Protein AF-A0A918G1U8-F1 (afdb_monomer_lite)

Foldseek 3Di:
DEDEADPDWAKFFDVPFDQKYFAQYQFKKKFALDQHPAQDPDPPVDPDDSHHHIDIGGHRDMDGDDVVDRGGTIMGTPGDDD

Radius of gyration: 12.42 Å; chains: 1; bounding box: 30×28×32 Å

Structure (mmCIF, N/CA/C/O backbone):
data_AF-A0A918G1U8-F1
#
_entry.id   AF-A0A918G1U8-F1
#
loop_
_atom_site.group_PDB
_atom_site.id
_atom_site.type_symbol
_atom_site.label_atom_id
_atom_site.label_alt_id
_atom_site.label_comp_id
_atom_site.label_asym_id
_atom_site.label_entity_id
_atom_site.label_seq_id
_atom_site.pdbx_PDB_ins_code
_atom_site.Cartn_x
_atom_site.Cartn_y
_atom_site.Cartn_z
_atom_site.occupancy
_atom_site.B_iso_or_equiv
_atom_site.auth_seq_id
_atom_site.auth_comp_id
_atom_site.auth_asym_id
_atom_site.auth_atom_id
_atom_s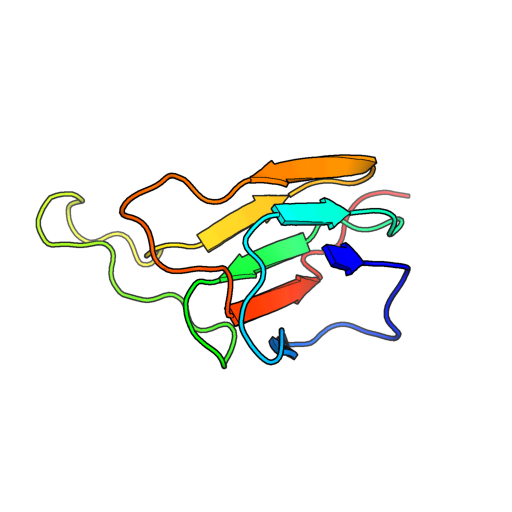ite.pdbx_PDB_model_num
ATOM 1 N N . MET A 1 1 ? 7.209 -3.631 7.580 1.00 81.25 1 MET A N 1
ATOM 2 C CA . MET A 1 1 ? 7.075 -4.579 6.456 1.00 81.25 1 MET A CA 1
ATOM 3 C C . MET A 1 1 ? 7.944 -4.121 5.294 1.00 81.25 1 MET A C 1
ATOM 5 O O . MET A 1 1 ? 8.050 -2.922 5.055 1.00 81.25 1 MET A O 1
ATOM 9 N N . LYS A 1 2 ? 8.589 -5.066 4.604 1.00 83.12 2 LYS A N 1
ATOM 10 C CA . LYS A 1 2 ? 9.418 -4.821 3.418 1.00 83.12 2 LYS A CA 1
ATOM 11 C C . LYS A 1 2 ? 8.693 -5.387 2.197 1.00 83.12 2 LYS A C 1
ATOM 13 O O . LYS A 1 2 ? 8.378 -6.571 2.218 1.00 83.12 2 LYS A O 1
ATOM 18 N N . ILE A 1 3 ? 8.451 -4.573 1.171 1.00 77.44 3 ILE A N 1
ATOM 19 C CA . ILE A 1 3 ? 7.925 -5.041 -0.120 1.00 77.44 3 ILE A CA 1
ATOM 20 C C . ILE A 1 3 ? 9.107 -5.148 -1.081 1.00 77.44 3 ILE A C 1
ATOM 22 O O . ILE A 1 3 ? 9.911 -4.221 -1.173 1.00 77.44 3 ILE A O 1
ATOM 26 N N . GLN A 1 4 ? 9.252 -6.301 -1.724 1.00 78.88 4 GLN A N 1
ATOM 27 C CA . GLN A 1 4 ? 10.305 -6.610 -2.693 1.00 78.88 4 GLN A CA 1
ATOM 28 C C . GLN A 1 4 ? 9.620 -7.094 -3.963 1.00 78.88 4 GLN A C 1
ATOM 30 O O . GLN A 1 4 ? 8.627 -7.801 -3.830 1.00 78.88 4 GLN A O 1
ATOM 35 N N . SER A 1 5 ? 10.132 -6.664 -5.120 1.00 65.19 5 SER A N 1
ATOM 36 C CA . SER A 1 5 ? 9.552 -6.778 -6.467 1.00 65.19 5 SER A CA 1
ATOM 37 C C . SER A 1 5 ? 8.495 -7.884 -6.607 1.00 65.19 5 SER A C 1
ATOM 39 O O . SER A 1 5 ? 8.873 -9.033 -6.833 1.00 65.19 5 SER A O 1
ATOM 41 N N . PRO A 1 6 ? 7.202 -7.572 -6.391 1.00 63.44 6 PRO A N 1
ATOM 42 C CA . PRO A 1 6 ? 6.138 -8.546 -6.574 1.00 63.44 6 PRO A CA 1
ATOM 43 C C . PRO A 1 6 ? 5.982 -8.860 -8.064 1.00 63.44 6 PRO A C 1
ATOM 45 O O . PRO A 1 6 ? 6.148 -7.973 -8.901 1.00 63.44 6 PRO A O 1
ATOM 48 N N . ASP A 1 7 ? 5.663 -10.114 -8.377 1.00 56.31 7 ASP A N 1
ATOM 49 C CA . ASP A 1 7 ? 5.210 -10.499 -9.710 1.00 56.31 7 ASP A CA 1
ATOM 50 C C . ASP A 1 7 ? 3.853 -9.809 -9.971 1.00 56.31 7 ASP A C 1
ATOM 52 O O . ASP A 1 7 ? 2.863 -10.081 -9.290 1.00 56.31 7 ASP A O 1
ATOM 56 N N . ASP A 1 8 ? 3.845 -8.894 -10.939 1.00 59.75 8 ASP A N 1
ATOM 57 C CA . ASP A 1 8 ? 2.683 -8.324 -11.631 1.00 59.75 8 ASP A CA 1
ATOM 58 C C . ASP A 1 8 ? 1.777 -7.269 -10.945 1.00 59.75 8 ASP A C 1
ATOM 60 O O . ASP A 1 8 ? 1.595 -7.168 -9.721 1.00 59.75 8 ASP A O 1
ATOM 64 N N . ASP A 1 9 ? 1.172 -6.472 -11.840 1.00 65.69 9 ASP A N 1
ATOM 65 C CA . ASP A 1 9 ? 0.073 -5.531 -11.618 1.00 65.69 9 ASP A CA 1
ATOM 66 C C . ASP A 1 9 ? -1.090 -6.206 -10.877 1.00 65.69 9 ASP A C 1
ATOM 68 O O . ASP A 1 9 ? -1.669 -7.194 -11.332 1.00 65.69 9 ASP A O 1
ATOM 72 N N . GLY A 1 10 ? -1.490 -5.650 -9.736 1.00 77.31 10 GLY A N 1
ATOM 73 C CA . GLY A 1 10 ? -2.598 -6.204 -8.968 1.00 77.31 10 GLY A CA 1
ATOM 74 C C . GLY A 1 10 ? -2.729 -5.627 -7.570 1.00 77.31 10 GLY A C 1
ATOM 75 O O . GLY A 1 10 ? -1.925 -4.801 -7.134 1.00 77.31 10 GLY A O 1
ATOM 76 N N . CYS A 1 11 ? -3.778 -6.062 -6.871 1.00 87.56 11 CYS A N 1
ATOM 77 C CA . CYS A 1 11 ? -3.966 -5.756 -5.462 1.00 87.56 11 CYS A CA 1
ATOM 78 C C . CYS A 1 11 ? -3.318 -6.820 -4.581 1.00 87.56 11 CYS A C 1
ATOM 80 O O . CYS A 1 11 ? -3.657 -8.000 -4.659 1.00 87.56 11 CYS A O 1
ATOM 82 N N . HIS A 1 12 ? -2.444 -6.381 -3.688 1.00 88.94 12 HIS A N 1
ATOM 83 C CA . HIS A 1 12 ? -1.676 -7.228 -2.795 1.00 88.94 12 HIS A CA 1
ATOM 84 C C . HIS A 1 12 ? -2.061 -6.941 -1.346 1.00 88.94 12 HIS A C 1
ATOM 86 O O . HIS A 1 12 ? -1.888 -5.830 -0.842 1.00 88.94 12 HIS A O 1
ATOM 92 N N . ARG A 1 13 ? -2.580 -7.953 -0.649 1.00 90.50 13 ARG A N 1
ATOM 93 C CA . ARG A 1 13 ? -2.967 -7.831 0.763 1.00 90.50 13 ARG A CA 1
ATOM 94 C C . ARG A 1 13 ? -1.747 -7.770 1.678 1.00 90.50 13 ARG A C 1
ATOM 96 O O . ARG A 1 13 ? -0.713 -8.378 1.408 1.00 90.50 13 ARG A O 1
ATOM 103 N N . LEU A 1 14 ? -1.906 -7.081 2.803 1.00 88.38 14 LEU A N 1
ATOM 104 C CA . LEU A 1 14 ? -0.945 -6.996 3.900 1.00 88.38 14 LEU A CA 1
ATOM 105 C C . LEU A 1 14 ? -1.572 -7.663 5.136 1.00 88.38 14 LEU A C 1
ATOM 107 O O . LEU A 1 14 ? -2.193 -6.977 5.950 1.00 88.38 14 LEU A O 1
ATOM 111 N N . PRO A 1 15 ? -1.468 -9.001 5.284 1.00 83.06 15 PRO A N 1
ATOM 112 C CA . PRO A 1 15 ? -2.106 -9.720 6.383 1.00 83.06 15 PRO A CA 1
ATOM 113 C C . PRO A 1 15 ? -1.665 -9.172 7.743 1.00 83.06 15 PRO A C 1
ATOM 115 O O . PRO A 1 15 ? -0.470 -9.071 8.020 1.00 83.06 15 PRO A O 1
ATOM 118 N N . GLY A 1 16 ? -2.633 -8.817 8.590 1.00 84.31 16 GLY A N 1
ATOM 119 C CA . GLY A 1 16 ? -2.377 -8.220 9.906 1.00 84.31 16 GLY A CA 1
ATOM 120 C C . GLY A 1 16 ? -2.045 -6.724 9.887 1.00 84.31 16 GLY A C 1
ATOM 121 O O . GLY A 1 16 ? -1.843 -6.144 10.951 1.00 84.31 16 GLY A O 1
ATOM 122 N N . GLY A 1 17 ? -2.026 -6.098 8.708 1.00 87.50 17 GLY A N 1
ATOM 123 C CA . GLY A 1 17 ? -1.761 -4.678 8.528 1.00 87.50 17 GLY A CA 1
ATOM 124 C C . GLY A 1 17 ? -0.287 -4.297 8.685 1.00 87.50 17 GLY A C 1
ATOM 125 O O . GLY A 1 17 ? 0.459 -4.828 9.510 1.00 87.50 17 GLY A O 1
ATOM 126 N N . ALA A 1 18 ? 0.160 -3.330 7.888 1.00 88.88 18 ALA A N 1
ATOM 127 C CA . ALA A 1 18 ? 1.501 -2.779 7.977 1.00 88.88 18 ALA A CA 1
ATOM 128 C C . ALA A 1 18 ? 1.485 -1.402 8.650 1.00 88.88 18 ALA A C 1
ATOM 130 O O . ALA A 1 18 ? 0.968 -0.427 8.117 1.00 88.88 18 ALA A O 1
ATOM 131 N N . HIS A 1 19 ? 2.151 -1.307 9.798 1.00 88.00 19 HIS A N 1
ATOM 132 C CA . HIS A 1 19 ? 2.430 -0.036 10.477 1.00 88.00 19 HIS A CA 1
ATOM 133 C C . HIS A 1 19 ? 3.614 0.723 9.859 1.00 88.00 19 HIS A C 1
ATOM 135 O O . HIS A 1 19 ? 3.828 1.904 10.094 1.00 88.00 19 HIS A O 1
ATOM 141 N N . SER A 1 20 ? 4.434 0.054 9.061 1.00 87.81 20 SER A N 1
ATOM 142 C CA . SER A 1 20 ? 5.491 0.708 8.301 1.00 87.81 20 SER A CA 1
ATOM 143 C C . SER A 1 20 ? 5.726 -0.090 7.042 1.00 87.81 20 SER A C 1
ATOM 145 O O . SER A 1 20 ? 5.871 -1.317 7.104 1.00 87.81 20 SER A O 1
ATOM 147 N N . VAL A 1 21 ? 5.757 0.601 5.912 1.00 88.00 21 VAL A N 1
ATOM 148 C CA . VAL A 1 21 ? 6.034 -0.001 4.617 1.00 88.00 21 VAL A CA 1
ATOM 149 C C . VAL A 1 21 ? 7.280 0.640 4.041 1.00 88.00 21 VAL A C 1
ATOM 151 O O . VAL A 1 21 ? 7.425 1.861 4.044 1.00 88.00 21 VAL A O 1
ATOM 154 N N . ARG A 1 22 ? 8.187 -0.203 3.552 1.00 90.88 22 ARG A N 1
ATOM 155 C CA . ARG A 1 22 ? 9.354 0.212 2.781 1.00 90.88 22 ARG A CA 1
ATOM 156 C C . ARG A 1 22 ? 9.299 -0.442 1.411 1.00 90.88 22 ARG A C 1
ATOM 158 O O . ARG A 1 22 ? 9.240 -1.673 1.332 1.00 90.88 22 ARG A O 1
ATOM 165 N N . ASN A 1 23 ? 9.302 0.385 0.372 1.00 88.62 23 ASN A N 1
ATOM 166 C CA . ASN A 1 23 ? 9.248 -0.047 -1.014 1.00 88.62 23 ASN A CA 1
ATOM 167 C C . ASN A 1 23 ? 10.675 -0.327 -1.507 1.00 88.62 23 ASN A C 1
ATOM 169 O O . ASN A 1 23 ? 11.452 0.598 -1.707 1.00 88.62 23 ASN A O 1
ATOM 173 N N . TYR A 1 24 ? 11.036 -1.600 -1.665 1.00 86.44 24 TYR A N 1
ATOM 174 C CA . TYR A 1 24 ? 12.290 -2.022 -2.306 1.00 86.44 24 TYR A CA 1
ATOM 175 C C . TYR A 1 24 ? 12.050 -2.628 -3.689 1.00 86.44 24 TYR A C 1
ATOM 177 O O . TYR A 1 24 ? 12.876 -3.395 -4.180 1.00 86.44 24 TYR A O 1
ATOM 185 N N . THR A 1 25 ? 10.900 -2.343 -4.283 1.00 82.69 25 THR A N 1
ATOM 186 C CA . THR A 1 25 ? 10.631 -2.694 -5.671 1.00 82.69 25 THR A CA 1
ATOM 187 C C . THR A 1 25 ? 11.272 -1.649 -6.589 1.00 82.69 25 THR A C 1
ATOM 189 O O . THR A 1 25 ? 11.727 -0.595 -6.126 1.00 82.69 25 THR A O 1
ATOM 192 N N . VAL A 1 26 ? 11.340 -1.967 -7.880 1.00 85.75 26 VAL A N 1
ATOM 193 C CA . VAL A 1 26 ? 11.724 -1.009 -8.927 1.00 85.75 26 VAL A CA 1
ATOM 194 C C . VAL A 1 26 ? 10.542 -0.162 -9.394 1.00 85.75 26 VAL A C 1
ATOM 196 O O . VAL A 1 26 ? 10.747 0.740 -10.188 1.00 85.75 26 VAL A O 1
ATOM 199 N N . ASP A 1 27 ? 9.346 -0.414 -8.860 1.00 86.00 27 ASP A N 1
ATOM 200 C CA . ASP A 1 27 ? 8.120 0.283 -9.211 1.00 86.00 27 ASP A CA 1
ATOM 201 C C . ASP A 1 27 ? 7.604 1.129 -8.051 1.00 86.00 27 ASP A C 1
ATOM 203 O O . ASP A 1 27 ? 7.859 0.893 -6.864 1.00 86.00 27 ASP A O 1
ATOM 207 N N . ASP A 1 28 ? 6.805 2.126 -8.387 1.00 87.31 28 ASP A N 1
ATOM 208 C CA . ASP A 1 28 ? 6.066 2.864 -7.382 1.00 87.31 28 ASP A CA 1
ATOM 209 C C . ASP A 1 28 ? 4.816 2.078 -6.967 1.00 87.31 28 ASP A C 1
ATOM 211 O O . ASP A 1 28 ? 4.175 1.400 -7.778 1.00 87.31 28 ASP A O 1
ATOM 215 N N . ILE A 1 29 ? 4.452 2.173 -5.687 1.00 88.44 29 ILE A N 1
ATOM 216 C CA . ILE A 1 29 ? 3.269 1.500 -5.145 1.00 88.44 29 ILE A CA 1
ATOM 217 C C . ILE A 1 29 ? 2.278 2.504 -4.570 1.00 88.44 29 ILE A C 1
ATOM 219 O O . ILE A 1 29 ? 2.637 3.594 -4.122 1.00 88.44 29 ILE A O 1
ATOM 223 N N . ARG A 1 30 ? 1.010 2.111 -4.516 1.00 89.62 30 ARG A N 1
ATOM 224 C CA . ARG A 1 30 ? -0.032 2.806 -3.766 1.00 89.62 30 ARG A CA 1
ATOM 225 C C . ARG A 1 30 ? -0.472 1.925 -2.609 1.00 89.62 30 ARG A C 1
ATOM 227 O O . ARG A 1 30 ? -0.848 0.782 -2.819 1.00 89.62 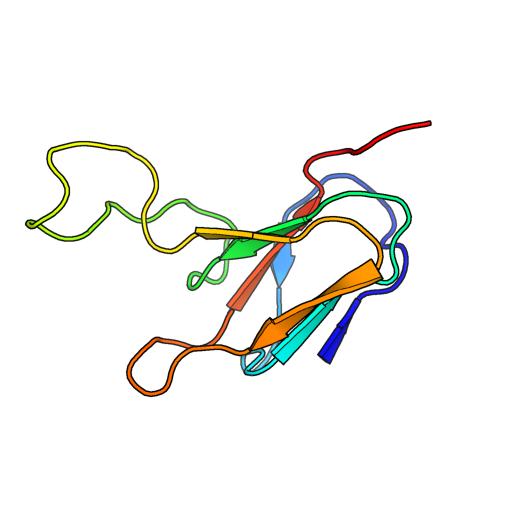30 ARG A O 1
ATOM 234 N N . LEU A 1 31 ? -0.417 2.455 -1.396 1.00 88.81 31 LEU A N 1
ATOM 235 C CA . LEU A 1 31 ? -0.908 1.813 -0.180 1.00 88.81 31 LEU A CA 1
ATOM 236 C C . LEU A 1 31 ? -2.371 2.168 0.047 1.00 88.81 31 LEU A C 1
ATOM 238 O O . LEU A 1 31 ? -2.789 3.266 -0.313 1.00 88.81 31 LEU A O 1
ATOM 242 N N . TYR A 1 32 ? -3.110 1.270 0.689 1.00 87.69 32 TYR A N 1
ATOM 243 C CA . TYR A 1 32 ? -4.519 1.429 1.029 1.00 87.69 32 TYR A CA 1
ATOM 244 C C . TYR A 1 32 ? -4.768 0.947 2.455 1.00 87.69 32 TYR A C 1
ATOM 246 O O . TYR A 1 32 ? -4.199 -0.051 2.900 1.00 87.69 32 TYR A O 1
ATOM 254 N N . VAL A 1 33 ? -5.662 1.625 3.165 1.00 85.31 33 VAL A N 1
ATOM 255 C CA . VAL A 1 33 ? -6.177 1.174 4.471 1.00 85.31 33 VAL A CA 1
ATOM 256 C C . VAL A 1 33 ? -7.267 0.103 4.359 1.00 85.31 33 VAL A C 1
ATOM 258 O O . VAL A 1 33 ? -7.652 -0.474 5.365 1.00 85.31 33 VAL A O 1
ATOM 261 N N . GLY A 1 34 ? -7.795 -0.148 3.157 1.00 85.56 34 GLY A N 1
ATOM 262 C CA . GLY A 1 34 ? -8.720 -1.250 2.876 1.00 85.56 34 GLY A CA 1
ATOM 263 C C . GLY A 1 34 ? -7.980 -2.495 2.389 1.00 85.56 34 GLY A C 1
ATOM 264 O O . GLY A 1 34 ? -6.862 -2.391 1.890 1.00 85.56 34 GLY A O 1
ATOM 265 N N . GLU A 1 35 ? -8.593 -3.672 2.506 1.00 87.25 35 GLU A N 1
ATOM 266 C CA . GLU A 1 35 ? -7.968 -4.952 2.121 1.00 87.25 35 GLU A CA 1
ATOM 267 C C . GLU A 1 35 ? -7.97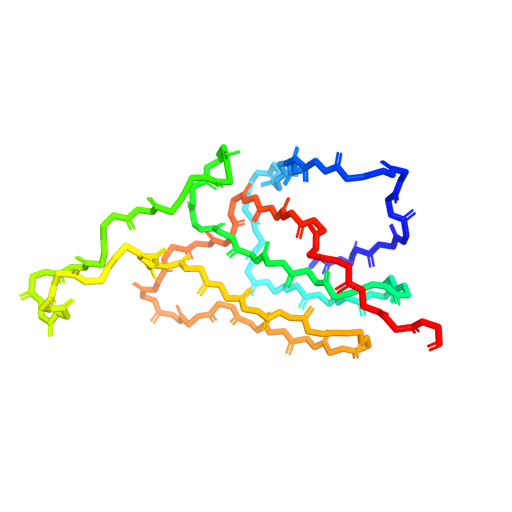2 -5.218 0.606 1.00 87.25 35 GLU A C 1
ATOM 269 O O . GLU A 1 35 ? -7.224 -6.068 0.133 1.00 87.25 35 GLU A O 1
ATOM 274 N N . ASP A 1 36 ? -8.787 -4.493 -0.162 1.00 86.44 36 ASP A N 1
ATOM 275 C CA . ASP A 1 36 ? -9.076 -4.824 -1.566 1.00 86.44 36 ASP A CA 1
ATOM 276 C C . ASP A 1 36 ? -8.583 -3.764 -2.569 1.00 86.44 36 ASP A C 1
ATOM 278 O O . ASP A 1 36 ? -9.098 -3.668 -3.680 1.00 86.44 36 ASP A O 1
ATOM 282 N N . CYS A 1 37 ? -7.606 -2.931 -2.186 1.00 85.50 37 CYS A N 1
ATOM 283 C CA . CYS A 1 37 ? -7.068 -1.830 -3.006 1.00 85.50 37 CYS A CA 1
ATOM 284 C C . CYS A 1 37 ? -8.140 -0.895 -3.583 1.00 85.50 37 CYS A C 1
ATOM 286 O O . CYS A 1 37 ? -7.983 -0.287 -4.646 1.00 85.50 37 CYS A O 1
ATOM 288 N N . VAL A 1 38 ? -9.252 -0.773 -2.860 1.00 80.75 38 VAL A N 1
ATOM 289 C CA . VAL A 1 38 ? -10.344 0.131 -3.189 1.00 80.75 38 VAL A CA 1
ATOM 290 C C . VAL A 1 38 ? -10.063 1.473 -2.534 1.00 80.75 38 VAL A C 1
ATOM 292 O O . VAL A 1 38 ? -9.767 1.550 -1.341 1.00 80.75 38 VAL A O 1
ATOM 295 N N . LEU A 1 39 ? -10.184 2.546 -3.314 1.00 71.38 39 LEU A N 1
ATOM 296 C CA . LEU A 1 39 ? -10.208 3.894 -2.761 1.00 71.38 39 LEU A CA 1
ATOM 297 C C . LEU A 1 39 ? -11.477 4.038 -1.923 1.00 71.38 39 LEU A C 1
ATOM 299 O O . LEU A 1 39 ? -12.590 3.968 -2.451 1.00 71.38 39 LEU A O 1
ATOM 303 N N . THR A 1 40 ? -11.321 4.255 -0.623 1.00 60.97 40 THR A N 1
ATOM 304 C CA . THR A 1 40 ? -12.450 4.671 0.206 1.00 60.97 40 THR A CA 1
ATOM 305 C C . THR A 1 40 ? -12.857 6.091 -0.201 1.00 60.97 40 THR A C 1
ATOM 307 O O . THR A 1 40 ? -12.116 6.809 -0.882 1.00 60.97 40 THR A O 1
ATOM 310 N N . LYS A 1 41 ? -14.070 6.528 0.140 1.00 56.22 41 LYS A N 1
ATOM 311 C CA . LYS A 1 41 ? -14.372 7.961 0.040 1.00 56.22 41 LYS A CA 1
ATOM 312 C C . LYS A 1 41 ? -13.529 8.665 1.099 1.00 56.22 41 LYS A C 1
ATOM 314 O O . LYS A 1 41 ? -13.492 8.201 2.235 1.00 56.22 41 LYS A O 1
ATOM 319 N N . ALA A 1 42 ? -12.837 9.740 0.724 1.00 52.50 42 ALA A N 1
ATOM 320 C CA . ALA A 1 42 ? -12.237 10.612 1.725 1.00 52.50 42 ALA A CA 1
ATOM 321 C C . ALA A 1 42 ? -13.354 11.089 2.670 1.00 52.50 42 ALA A C 1
ATOM 323 O O . ALA A 1 42 ? -14.489 11.274 2.217 1.00 52.50 42 ALA A O 1
ATOM 324 N N . GLY A 1 43 ? -13.054 11.203 3.967 1.00 48.38 43 GLY A N 1
ATOM 325 C CA . GLY A 1 43 ? -14.013 11.664 4.971 1.00 48.38 43 GLY A CA 1
ATOM 326 C C . GLY A 1 43 ? -14.646 13.011 4.602 1.00 48.38 43 GLY A C 1
ATOM 327 O O . GLY A 1 43 ? -14.182 13.714 3.702 1.00 48.38 43 GLY A O 1
ATOM 328 N N . ASP A 1 44 ? -15.728 13.364 5.298 1.00 44.59 44 ASP A N 1
ATOM 329 C CA . ASP A 1 44 ? -16.594 14.517 4.996 1.00 44.59 44 ASP A CA 1
ATOM 330 C C . ASP A 1 44 ? -15.877 15.892 4.947 1.00 44.59 44 ASP A C 1
ATOM 332 O O . ASP A 1 44 ? -16.474 16.885 4.531 1.00 44.59 44 ASP A O 1
ATOM 336 N N . ASP A 1 45 ? -14.595 15.973 5.316 1.00 52.38 45 ASP A N 1
ATOM 337 C CA . ASP A 1 45 ? -13.756 17.176 5.295 1.00 52.38 45 ASP A CA 1
ATOM 338 C C . ASP A 1 45 ? -12.986 17.411 3.974 1.00 52.38 45 ASP A C 1
ATOM 340 O O . ASP A 1 45 ? -12.360 18.460 3.802 1.00 52.38 45 ASP A O 1
ATOM 344 N N . GLN A 1 46 ? -13.052 16.486 3.007 1.00 45.25 46 GLN A N 1
ATOM 345 C CA . GLN A 1 46 ? -12.340 16.570 1.718 1.00 45.25 46 GLN A CA 1
ATOM 346 C C . GLN A 1 46 ? -13.290 16.386 0.513 1.00 45.25 46 GLN A C 1
ATOM 348 O O . GLN A 1 46 ? -13.126 15.501 -0.327 1.00 45.25 46 GLN A O 1
ATOM 353 N N . SER A 1 47 ? -14.313 17.245 0.451 1.00 39.38 47 SER A N 1
ATOM 354 C CA . SER A 1 47 ? -15.071 17.714 -0.733 1.00 39.38 47 SER A CA 1
ATOM 355 C C . SER A 1 47 ? -15.059 16.867 -2.026 1.00 39.38 47 SER A C 1
ATOM 357 O O . SER A 1 47 ? -14.747 17.351 -3.116 1.00 39.38 47 SER A O 1
ATOM 359 N N . GLY A 1 48 ? -15.500 15.609 -1.953 1.00 40.78 48 GLY A N 1
ATOM 360 C CA . GLY A 1 48 ? -15.915 14.856 -3.144 1.00 40.78 48 GLY A CA 1
ATOM 361 C C . GLY A 1 48 ? -14.785 14.333 -4.036 1.00 40.78 48 GLY A C 1
ATOM 362 O O . GLY A 1 48 ? -15.024 14.042 -5.208 1.00 40.78 48 GLY A O 1
ATOM 363 N N . ARG A 1 49 ? -13.567 14.168 -3.508 1.00 40.75 49 ARG A N 1
ATOM 364 C CA . ARG A 1 49 ? -12.497 13.448 -4.215 1.00 40.75 49 ARG A CA 1
ATOM 365 C C . ARG A 1 49 ? -12.568 11.948 -3.918 1.00 40.75 49 ARG A C 1
ATOM 367 O O . ARG A 1 49 ? -12.488 11.522 -2.768 1.00 40.75 49 ARG A O 1
ATOM 374 N N . THR A 1 50 ? -12.674 11.131 -4.965 1.00 42.44 50 THR A N 1
ATOM 375 C CA . THR A 1 50 ? -12.418 9.686 -4.884 1.00 42.44 50 THR A CA 1
ATOM 376 C C . THR A 1 50 ? -10.920 9.493 -4.645 1.00 42.44 50 THR A C 1
ATOM 378 O O . THR A 1 50 ? -10.122 9.595 -5.571 1.00 42.44 50 THR A O 1
ATOM 381 N N . GLY A 1 51 ? -10.523 9.314 -3.387 1.00 47.03 51 GLY A N 1
ATOM 382 C CA . GLY A 1 51 ? -9.114 9.262 -2.992 1.00 47.03 51 GLY A CA 1
ATOM 383 C C . GLY A 1 51 ? -8.902 9.013 -1.502 1.00 47.03 51 GLY A C 1
ATOM 384 O O . GLY A 1 51 ? -7.890 9.444 -0.960 1.00 47.03 51 GLY A O 1
ATOM 385 N N . GLY A 1 52 ? -9.865 8.385 -0.825 1.00 52.94 52 GLY A N 1
ATOM 386 C CA . GLY A 1 52 ? -9.761 8.076 0.596 1.00 52.94 52 GLY A CA 1
ATOM 387 C C . GLY A 1 52 ? -8.542 7.211 0.890 1.00 52.94 52 GLY A C 1
ATOM 388 O O . GLY A 1 52 ? -8.229 6.293 0.131 1.00 52.94 52 GLY A O 1
ATOM 389 N N . GLU A 1 53 ? -7.843 7.605 1.958 1.00 71.06 53 GLU A N 1
ATOM 390 C CA . GLU A 1 53 ? -6.775 6.901 2.679 1.00 71.06 53 GLU A CA 1
ATOM 391 C C . GLU A 1 53 ? -5.886 5.982 1.823 1.00 71.06 53 GLU A C 1
ATOM 393 O O . GLU A 1 53 ? -5.601 4.835 2.176 1.00 71.06 53 GLU A O 1
ATOM 398 N N . SER A 1 54 ? -5.428 6.505 0.683 1.00 78.25 54 SER A N 1
ATOM 399 C CA . SER A 1 54 ? -4.380 5.877 -0.113 1.00 78.25 54 SER A CA 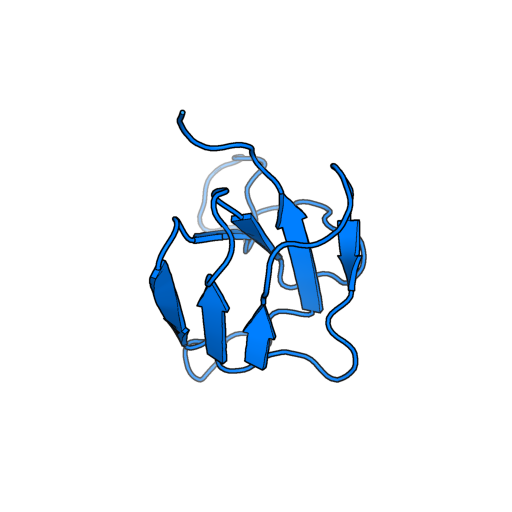1
ATOM 400 C C . SER A 1 54 ? -3.122 6.729 -0.098 1.00 78.25 54 SER A C 1
ATOM 402 O O . SER A 1 54 ? -3.195 7.958 -0.037 1.00 78.25 54 SER A O 1
ATOM 404 N N . PHE A 1 55 ? -1.961 6.084 -0.138 1.00 85.25 55 PHE A N 1
ATOM 405 C CA . PHE A 1 55 ? -0.678 6.773 -0.077 1.00 85.25 55 PHE A CA 1
ATOM 406 C C . PHE A 1 55 ? 0.247 6.290 -1.180 1.00 85.25 55 PHE A C 1
ATOM 408 O O . PHE A 1 55 ? 0.502 5.095 -1.312 1.00 85.25 55 PHE A O 1
ATOM 415 N N . TYR A 1 56 ? 0.758 7.227 -1.972 1.00 87.19 56 TYR A N 1
ATOM 416 C CA . TYR A 1 56 ? 1.759 6.926 -2.983 1.00 87.19 56 TYR A CA 1
ATOM 417 C C . TYR A 1 56 ? 3.127 6.767 -2.330 1.00 87.19 56 TYR A C 1
ATOM 419 O O . TYR A 1 56 ? 3.624 7.687 -1.681 1.00 87.19 56 TYR A O 1
ATOM 427 N N . LEU A 1 57 ? 3.745 5.611 -2.527 1.00 87.94 57 LEU A N 1
ATOM 428 C CA . LEU A 1 57 ? 5.068 5.303 -2.023 1.00 87.94 57 LEU A CA 1
ATOM 429 C C . LEU A 1 57 ? 5.971 4.905 -3.185 1.00 87.94 57 LEU A C 1
ATOM 431 O O . LEU A 1 57 ? 5.953 3.768 -3.654 1.00 87.94 57 LEU A O 1
ATOM 435 N N . GLY A 1 58 ? 6.789 5.853 -3.620 1.00 87.38 58 GLY A N 1
ATOM 436 C CA . GLY A 1 58 ? 7.763 5.596 -4.668 1.00 87.38 58 GLY A CA 1
ATOM 437 C C . GLY A 1 58 ? 8.913 4.675 -4.250 1.00 87.38 58 GLY A C 1
ATOM 438 O O . GLY A 1 58 ? 9.066 4.324 -3.071 1.00 87.38 58 GLY A O 1
ATOM 439 N N . THR A 1 59 ? 9.708 4.272 -5.234 1.00 86.25 59 THR A N 1
ATOM 440 C CA . THR A 1 59 ? 10.838 3.348 -5.064 1.00 86.25 59 THR A CA 1
ATOM 441 C C . THR A 1 59 ? 11.824 3.795 -3.983 1.00 86.25 59 THR A C 1
ATOM 443 O O . THR A 1 59 ? 12.094 4.978 -3.778 1.00 86.25 59 THR A O 1
ATOM 446 N N . GLN A 1 60 ? 12.361 2.824 -3.243 1.00 87.38 60 GLN A N 1
ATOM 447 C CA . GLN A 1 60 ? 13.325 3.004 -2.145 1.00 87.38 60 GLN A CA 1
ATOM 448 C C . GLN A 1 60 ? 12.850 3.878 -0.967 1.00 87.38 60 GLN A C 1
ATOM 450 O O . GLN A 1 60 ? 13.589 4.050 0.009 1.00 87.38 60 GLN A O 1
ATOM 455 N N . MET A 1 61 ? 11.614 4.381 -0.998 1.00 88.75 61 MET A N 1
ATOM 456 C CA . MET A 1 61 ? 11.037 5.178 0.077 1.00 88.75 61 MET A CA 1
ATOM 457 C C . MET A 1 61 ? 10.389 4.309 1.156 1.00 88.75 61 MET A C 1
ATOM 459 O O . MET A 1 61 ? 10.097 3.121 0.983 1.00 88.75 61 MET A O 1
ATOM 463 N N . SER A 1 62 ? 10.143 4.928 2.309 1.00 88.00 62 SER A N 1
ATOM 464 C CA . SER A 1 62 ? 9.380 4.324 3.397 1.00 88.00 62 SER A CA 1
ATOM 465 C C . SER A 1 62 ? 8.373 5.297 3.971 1.00 88.00 62 SER A C 1
ATOM 467 O O . SER A 1 62 ? 8.677 6.480 4.108 1.00 88.00 62 SER A O 1
ATOM 469 N N . VAL A 1 63 ? 7.234 4.769 4.403 1.00 84.94 63 VAL A N 1
ATOM 470 C CA . VAL A 1 63 ? 6.228 5.533 5.135 1.00 84.94 63 VAL A CA 1
ATOM 471 C C . VAL A 1 63 ? 5.769 4.750 6.371 1.00 84.94 63 VAL A C 1
ATOM 473 O O . VAL A 1 63 ? 5.458 3.554 6.270 1.00 84.94 63 VAL A O 1
ATOM 476 N N . PRO A 1 64 ? 5.776 5.366 7.566 1.00 82.19 64 PRO A N 1
ATOM 477 C CA . PRO A 1 64 ? 5.062 4.835 8.719 1.00 82.19 64 PRO A CA 1
ATOM 478 C C . PRO A 1 64 ? 3.566 5.162 8.611 1.00 82.19 64 PRO A C 1
ATOM 480 O O . PRO A 1 64 ? 3.180 6.140 7.978 1.00 82.19 64 PRO A O 1
ATOM 483 N N . PHE A 1 65 ? 2.712 4.380 9.261 1.00 72.50 65 PHE A N 1
ATOM 484 C CA . PHE A 1 65 ? 1.364 4.854 9.576 1.00 72.50 65 PHE A CA 1
ATOM 485 C C . PHE A 1 65 ? 1.439 5.994 10.604 1.00 72.50 65 PHE A C 1
ATOM 487 O O . PHE A 1 65 ? 2.374 6.052 11.410 1.00 72.50 65 PHE A O 1
ATOM 494 N N . THR A 1 66 ? 0.453 6.888 10.607 1.00 71.25 66 THR A 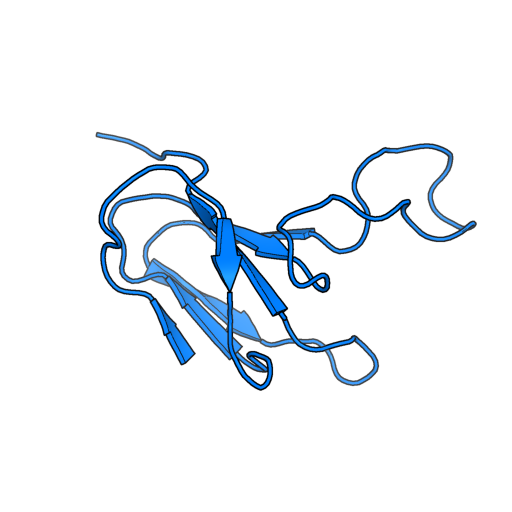N 1
ATOM 495 C CA . THR A 1 66 ? 0.339 7.902 11.662 1.00 71.25 66 THR A CA 1
ATOM 496 C C . THR A 1 66 ? -0.439 7.314 12.841 1.00 71.25 66 THR A C 1
ATOM 498 O O . THR A 1 66 ? -1.499 6.730 12.617 1.00 71.25 66 THR A O 1
ATOM 501 N N . PRO A 1 67 ? 0.012 7.464 14.101 1.00 63.88 67 PRO A N 1
ATOM 502 C CA . PRO A 1 67 ? -0.791 7.066 15.255 1.00 63.88 67 PRO A CA 1
ATOM 503 C C . PRO A 1 67 ? -2.182 7.718 15.211 1.00 63.88 67 PRO A C 1
ATOM 505 O O . PRO A 1 67 ? -2.290 8.937 15.100 1.00 63.88 67 PRO A O 1
ATOM 508 N N . GLY A 1 68 ? -3.237 6.903 15.273 1.00 69.06 68 GLY A N 1
ATOM 509 C CA . GLY A 1 68 ? -4.62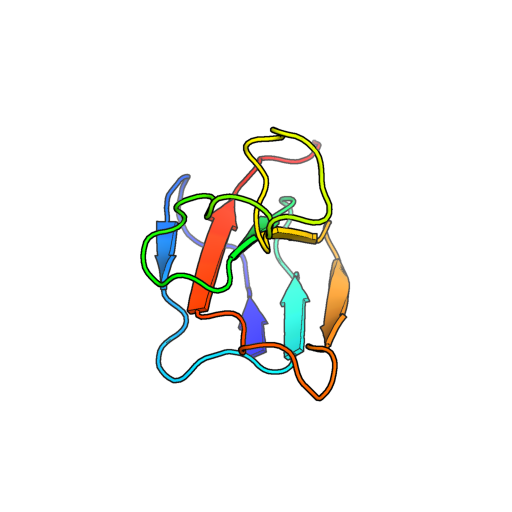7 7.341 15.078 1.00 69.06 68 GLY A CA 1
ATOM 510 C C . GLY A 1 68 ? -5.194 7.058 13.680 1.00 69.06 68 GLY A C 1
ATOM 511 O O . GLY A 1 68 ? -6.403 7.162 13.503 1.00 69.06 68 GLY A O 1
ATOM 512 N N . GLN A 1 69 ? -4.361 6.650 12.718 1.00 70.50 69 GLN A N 1
ATOM 513 C CA . GLN A 1 69 ? -4.792 6.085 11.436 1.00 70.50 69 GLN A CA 1
ATOM 514 C C . GLN A 1 69 ? -4.840 4.557 11.501 1.00 70.50 69 GLN A C 1
ATOM 516 O O . GLN A 1 69 ? -4.097 3.924 12.258 1.00 70.50 69 GLN A O 1
ATOM 521 N N . SER A 1 70 ? -5.690 3.966 10.665 1.00 79.25 70 SER A N 1
ATOM 522 C CA . SER A 1 70 ? -5.682 2.526 10.417 1.00 79.25 70 SER A CA 1
ATOM 523 C C . SER A 1 70 ? -4.353 2.091 9.781 1.00 79.25 70 SER A C 1
ATOM 525 O O . SER A 1 70 ? -3.753 2.858 9.022 1.00 79.25 70 SER A O 1
ATOM 527 N N . PRO A 1 71 ? -3.863 0.871 10.066 1.00 86.25 71 PRO A N 1
ATOM 528 C CA . PRO A 1 71 ? -2.703 0.328 9.367 1.00 86.25 71 PRO A CA 1
ATOM 529 C C . PRO A 1 71 ? -2.984 0.166 7.868 1.00 86.25 71 PRO A C 1
ATOM 531 O O . PRO A 1 71 ? -4.132 0.057 7.439 1.00 86.25 71 PRO A O 1
ATOM 534 N N . TRP A 1 72 ? -1.923 0.077 7.067 1.00 88.38 72 TRP A N 1
ATOM 535 C CA . TRP A 1 72 ? -2.051 -0.252 5.647 1.00 88.38 72 TRP A CA 1
ATOM 536 C C . TRP A 1 72 ? -2.453 -1.718 5.496 1.00 88.38 72 TRP A C 1
ATOM 538 O O . TRP A 1 72 ? -1.740 -2.595 5.981 1.00 88.38 72 TRP A O 1
ATOM 548 N N . LEU A 1 73 ? -3.568 -1.995 4.828 1.00 90.75 73 LEU A N 1
ATOM 549 C CA . LEU A 1 73 ? -4.118 -3.346 4.683 1.00 90.75 73 LEU A CA 1
ATOM 550 C C . LEU A 1 73 ? -3.899 -3.942 3.291 1.00 90.75 73 LEU A C 1
ATOM 552 O O . LEU A 1 73 ? -3.925 -5.163 3.137 1.00 90.75 73 LEU A O 1
ATOM 556 N N . SER A 1 74 ? -3.638 -3.116 2.281 1.00 90.38 74 SER A N 1
ATOM 557 C CA . SER A 1 74 ? -3.251 -3.592 0.953 1.00 90.38 74 SER A CA 1
ATOM 558 C C . SER A 1 74 ? -2.394 -2.574 0.205 1.00 90.38 74 SER A C 1
ATOM 560 O O . SER A 1 74 ? -2.241 -1.425 0.631 1.00 90.38 74 SER A O 1
ATOM 562 N N . TYR A 1 75 ? -1.794 -3.005 -0.899 1.00 90.00 75 TYR A N 1
ATOM 563 C CA . TYR A 1 75 ? -1.079 -2.146 -1.830 1.00 90.00 75 TYR A CA 1
ATOM 564 C C . TYR A 1 75 ? -1.297 -2.595 -3.273 1.00 90.00 75 TYR A C 1
ATOM 566 O O . TYR A 1 75 ? -1.530 -3.772 -3.527 1.00 90.00 75 TYR A O 1
ATOM 574 N N . SER A 1 76 ? -1.183 -1.674 -4.221 1.00 89.69 76 SER A N 1
ATOM 575 C CA . SER A 1 76 ? -1.111 -1.993 -5.645 1.00 89.69 76 SER A CA 1
ATOM 576 C C . SER A 1 76 ? 0.155 -1.414 -6.256 1.00 89.69 76 SER A C 1
ATOM 578 O O . SER A 1 76 ? 0.655 -0.380 -5.805 1.00 89.69 76 SER A O 1
ATOM 580 N N . VAL A 1 77 ? 0.662 -2.064 -7.296 1.00 87.50 77 VAL A N 1
ATOM 581 C CA . VAL A 1 77 ? 1.702 -1.486 -8.152 1.00 87.50 77 VAL A CA 1
ATOM 582 C C . VAL A 1 77 ? 1.048 -0.401 -9.016 1.00 87.50 77 VAL A C 1
ATOM 584 O O . VAL A 1 77 ? -0.071 -0.576 -9.496 1.00 87.50 77 VAL A O 1
ATOM 587 N N . VAL A 1 78 ? 1.677 0.772 -9.107 1.00 82.81 78 VAL A N 1
ATOM 588 C CA . VAL A 1 78 ? 1.217 1.893 -9.953 1.00 82.81 78 VAL A CA 1
ATOM 589 C C . VAL A 1 78 ? 1.980 1.916 -11.281 1.00 82.81 78 VAL A C 1
ATOM 591 O O . VAL A 1 78 ? 1.475 2.441 -12.272 1.00 82.81 78 VAL A O 1
ATOM 594 N N . GLY A 1 79 ? 3.180 1.334 -11.287 1.00 72.38 79 GLY A N 1
ATOM 595 C CA . GLY A 1 79 ? 4.168 1.459 -12.350 1.00 72.38 79 GLY A CA 1
ATOM 596 C C . GLY A 1 79 ? 5.053 2.683 -12.122 1.00 72.38 79 GLY A C 1
ATOM 597 O O . GLY A 1 79 ? 4.578 3.739 -11.697 1.00 72.38 79 GLY A O 1
ATOM 598 N N . GLY A 1 80 ? 6.355 2.539 -12.371 1.00 58.41 80 GLY A N 1
ATOM 599 C CA . GLY A 1 80 ? 7.297 3.636 -12.164 1.00 58.41 80 GLY A CA 1
ATOM 600 C C . GLY A 1 80 ? 8.694 3.381 -12.721 1.00 58.41 80 GLY A C 1
ATOM 601 O O . GLY A 1 80 ? 9.536 2.848 -12.022 1.00 58.41 80 GLY A O 1
ATOM 602 N N . GLY A 1 81 ? 8.929 3.867 -13.945 1.00 48.81 81 GLY A N 1
ATOM 603 C CA . GLY A 1 81 ? 10.216 4.392 -14.425 1.00 48.81 81 GLY A CA 1
ATOM 604 C C . GLY A 1 81 ? 11.355 3.406 -14.704 1.00 48.81 81 GLY A C 1
ATOM 605 O O . GLY A 1 81 ? 12.229 3.217 -13.861 1.00 48.81 81 GLY A O 1
ATOM 606 N N . ALA A 1 82 ? 11.420 2.914 -15.945 1.00 41.19 82 ALA A N 1
ATOM 607 C CA . ALA A 1 82 ? 12.708 2.682 -16.609 1.00 41.19 82 ALA A CA 1
ATOM 608 C C . ALA A 1 82 ? 13.377 4.019 -16.978 1.00 41.19 82 ALA A C 1
ATOM 610 O O . ALA A 1 82 ? 12.628 4.987 -17.259 1.00 41.19 82 ALA A O 1
#

Secondary structure (DSSP, 8-state):
-EEE--SSSSEEEEEEEESEEEEESSS-EEEESSTT-PPEEPPTTSTT-EEETEEEE-TT-EEEPPTTSPPEEEEEE-----

pLDDT: mean 75.69, std 15.76, range [39.38, 90.88]

Organism: NCBI:txid52259

Sequence (82 aa):
MKIQSPDDDGCHRLPGGAHSVRNYTVDDIRLYVGEDCVLTKAGDDQSGRTGGESFYLGTQMSVPFTPGQSPWLSYSVVGGGA